Protein AF-E9HGL5-F1 (afdb_monomer_lite)

Sequence (132 aa):
MDGTGQDLLKHFILRNKPHVIAVSAESREAFMMVEDVRTITAQLAEDGKCPPINFKLVDNSVAKIIAKSTRVKTQFPENRLLREAISISRMLQHGLLEYAQLCNTDEEIVKEKLHPMQDHVPRKQLLKGVHL

Structure (mmCIF, N/CA/C/O backbone):
data_AF-E9HGL5-F1
#
_entry.id   AF-E9HGL5-F1
#
loop_
_atom_site.group_PDB
_atom_site.id
_atom_site.type_symbol
_atom_site.label_atom_id
_atom_site.label_alt_id
_atom_site.label_comp_id
_atom_site.label_asym_id
_atom_site.label_entity_id
_atom_site.label_seq_id
_atom_site.pdbx_PDB_ins_code
_atom_site.Cartn_x
_atom_site.Cartn_y
_atom_site.Cartn_z
_atom_site.occupancy
_atom_site.B_iso_or_equiv
_atom_site.auth_seq_id
_atom_site.auth_comp_id
_atom_site.auth_asym_id
_atom_site.auth_atom_id
_atom_site.pdbx_PDB_model_num
ATOM 1 N N . MET A 1 1 ? -3.377 18.870 21.000 1.00 46.75 1 MET A N 1
ATOM 2 C CA . MET A 1 1 ? -4.074 17.575 20.873 1.00 46.75 1 MET A CA 1
ATOM 3 C C . MET A 1 1 ? -3.068 16.506 21.264 1.00 46.75 1 MET A C 1
ATOM 5 O O . MET A 1 1 ? -2.344 16.043 20.398 1.00 46.75 1 MET A O 1
ATOM 9 N N . ASP A 1 2 ? -2.974 16.185 22.554 1.00 49.50 2 ASP A N 1
ATOM 10 C CA . ASP A 1 2 ? -2.102 15.117 23.078 1.00 49.50 2 ASP A CA 1
ATOM 11 C C . ASP A 1 2 ? -2.894 13.804 23.159 1.00 49.50 2 ASP A C 1
ATOM 13 O O . ASP A 1 2 ? -3.143 13.255 24.227 1.00 49.50 2 ASP A O 1
ATOM 17 N N . GLY A 1 3 ? -3.391 13.346 22.008 1.00 56.97 3 GLY A N 1
ATOM 18 C CA . GLY A 1 3 ? -4.021 12.031 21.897 1.00 56.97 3 GLY A CA 1
ATOM 19 C C . GLY A 1 3 ? -2.958 10.969 21.651 1.00 56.97 3 GLY A C 1
ATOM 20 O O . GLY A 1 3 ? -2.015 11.203 20.890 1.00 56.97 3 GLY A O 1
ATOM 21 N N . THR A 1 4 ? -3.113 9.791 22.254 1.00 84.38 4 THR A N 1
ATOM 22 C CA . THR A 1 4 ? -2.266 8.643 21.908 1.00 84.38 4 THR A CA 1
ATOM 23 C C . THR A 1 4 ? -2.444 8.286 20.424 1.00 84.38 4 THR A C 1
ATOM 25 O O . THR A 1 4 ? -3.443 8.648 19.796 1.00 84.38 4 THR A O 1
ATOM 28 N N . GLY A 1 5 ? -1.501 7.541 19.833 1.00 84.19 5 GLY A N 1
ATOM 29 C CA . GLY A 1 5 ? -1.618 7.103 18.432 1.00 84.19 5 GLY A CA 1
ATOM 30 C C . GLY A 1 5 ? -2.927 6.353 18.130 1.00 84.19 5 GLY A C 1
ATOM 31 O O . GLY A 1 5 ? -3.464 6.460 17.028 1.00 84.19 5 GLY A O 1
ATOM 32 N N . GLN A 1 6 ? -3.491 5.665 19.129 1.00 87.69 6 GLN A N 1
ATOM 33 C CA . GLN A 1 6 ? -4.786 4.993 19.018 1.00 87.69 6 GLN A CA 1
ATOM 34 C C . GLN A 1 6 ? -5.961 5.975 18.928 1.00 87.69 6 GLN A C 1
ATOM 36 O O . GLN A 1 6 ? -6.877 5.750 18.137 1.00 87.69 6 GLN A O 1
ATOM 41 N N . ASP A 1 7 ? -5.943 7.074 19.685 1.00 91.88 7 ASP A N 1
ATOM 42 C CA . ASP A 1 7 ? -7.022 8.071 19.663 1.00 91.88 7 ASP A CA 1
ATOM 43 C C . ASP A 1 7 ? -7.073 8.794 18.317 1.00 91.88 7 ASP A C 1
ATOM 45 O O . ASP A 1 7 ? -8.147 8.972 17.735 1.00 91.88 7 ASP A O 1
ATOM 49 N N . LEU A 1 8 ? -5.901 9.135 17.771 1.00 94.44 8 LEU A N 1
ATOM 50 C CA . LEU A 1 8 ? -5.787 9.716 16.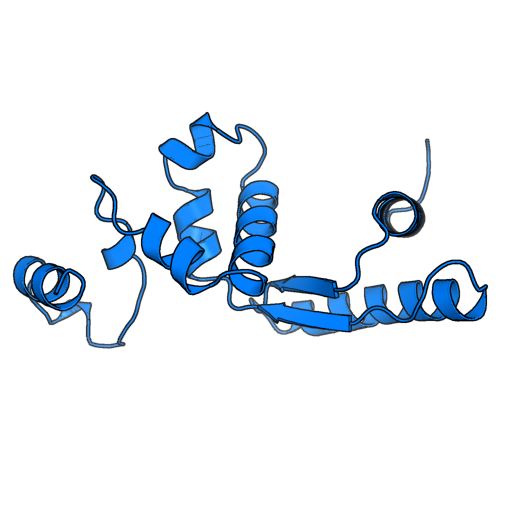432 1.00 94.44 8 LEU A CA 1
ATOM 51 C C . LEU 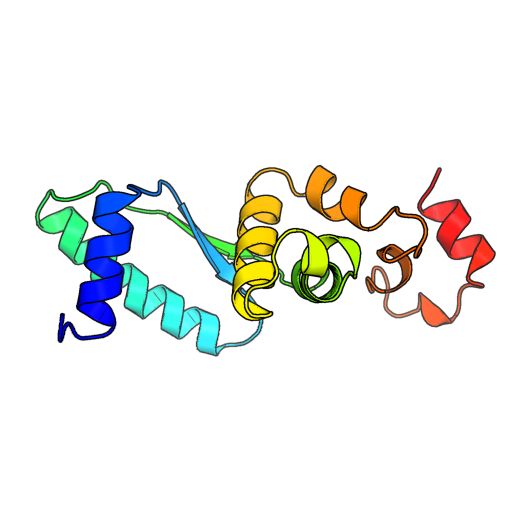A 1 8 ? -6.364 8.779 15.365 1.00 94.44 8 LEU A C 1
ATOM 53 O O . LEU A 1 8 ? -7.106 9.228 14.488 1.00 94.44 8 LEU A O 1
ATOM 57 N N . LEU A 1 9 ? -6.086 7.477 15.466 1.00 93.19 9 LEU A N 1
ATOM 58 C CA . LEU A 1 9 ? -6.629 6.480 14.549 1.00 93.19 9 LEU A CA 1
ATOM 59 C C . LEU A 1 9 ? -8.153 6.341 14.679 1.00 93.19 9 LEU A C 1
ATOM 61 O O . LEU A 1 9 ? -8.851 6.348 13.664 1.00 93.19 9 LEU A O 1
ATOM 65 N N . LYS A 1 10 ? -8.690 6.278 15.905 1.00 94.50 10 LYS A N 1
ATOM 66 C CA . LYS A 1 10 ? -10.144 6.242 16.149 1.00 94.50 10 LYS A CA 1
ATOM 67 C C . LYS A 1 10 ? -10.831 7.459 15.531 1.00 94.50 10 LYS A C 1
ATOM 69 O O . LYS A 1 10 ? -11.796 7.308 14.783 1.00 94.50 10 LYS A O 1
ATOM 74 N N . HIS A 1 11 ? -10.303 8.660 15.771 1.00 95.56 11 HIS A N 1
ATOM 75 C CA . HIS A 1 11 ? -10.826 9.884 15.164 1.00 95.56 11 HIS A CA 1
ATOM 76 C C . HIS A 1 11 ? -10.759 9.853 13.635 1.00 95.56 11 HIS A C 1
ATOM 78 O O . HIS A 1 11 ? -11.717 10.255 12.971 1.00 95.56 11 HIS A O 1
ATOM 84 N N . PHE A 1 12 ? -9.665 9.345 13.065 1.00 95.50 12 PHE A N 1
ATOM 85 C CA . PHE A 1 12 ? -9.512 9.218 11.619 1.00 95.50 12 PHE A CA 1
ATOM 86 C C . PHE A 1 12 ? -10.546 8.262 11.004 1.00 95.50 12 PHE A C 1
ATOM 88 O O . PHE A 1 12 ? -11.146 8.592 9.977 1.00 95.50 12 PHE A O 1
ATOM 95 N N . ILE A 1 13 ? -10.810 7.123 11.650 1.00 95.69 13 ILE A N 1
ATOM 96 C CA . ILE A 1 13 ? -11.813 6.141 11.214 1.00 95.69 13 ILE A CA 1
ATOM 97 C C . ILE A 1 13 ? -13.221 6.738 11.286 1.00 95.69 13 ILE A C 1
ATOM 99 O O . ILE A 1 13 ? -13.953 6.683 10.302 1.00 95.69 13 ILE A O 1
ATOM 103 N N . LEU A 1 14 ? -13.591 7.367 12.405 1.00 96.00 14 LEU A N 1
ATOM 104 C CA . LEU A 1 14 ? -14.933 7.939 12.584 1.00 96.00 14 LEU A CA 1
ATOM 105 C C . LEU A 1 14 ? -15.210 9.111 11.638 1.00 96.00 14 LEU A C 1
ATOM 107 O O . LEU A 1 14 ? -16.341 9.292 11.184 1.00 96.00 14 LEU A O 1
ATOM 111 N N . ARG A 1 15 ? -14.174 9.890 11.311 1.00 97.38 15 ARG A N 1
ATOM 112 C CA . ARG A 1 15 ? -14.269 10.987 10.346 1.00 97.38 15 ARG A CA 1
ATOM 113 C C . ARG A 1 15 ? -14.487 10.482 8.920 1.00 97.38 15 ARG A C 1
ATOM 115 O O . ARG A 1 15 ? -15.324 11.038 8.217 1.00 97.38 15 ARG A O 1
ATOM 122 N N . ASN A 1 16 ? -13.725 9.476 8.487 1.00 96.38 16 ASN A N 1
ATOM 123 C CA . ASN A 1 16 ? -13.728 9.023 7.090 1.00 96.38 16 ASN A CA 1
ATOM 124 C C . ASN A 1 16 ? -14.713 7.883 6.806 1.00 96.38 16 ASN A C 1
ATOM 126 O O . ASN A 1 16 ? -15.038 7.655 5.646 1.00 96.38 16 ASN A O 1
ATOM 130 N N . LYS A 1 17 ? -15.181 7.176 7.841 1.00 95.44 17 LYS A N 1
ATOM 131 C CA . LYS A 1 17 ? -16.141 6.063 7.759 1.00 95.44 17 LYS A CA 1
ATOM 132 C C . LYS A 1 17 ? -15.773 5.039 6.667 1.00 95.44 17 LYS A C 1
ATOM 134 O O . LYS A 1 17 ? -16.566 4.806 5.754 1.00 95.44 17 LYS A O 1
ATOM 139 N N . PRO A 1 18 ? -14.559 4.456 6.708 1.00 95.56 18 PRO A N 1
ATOM 140 C CA . PRO A 1 18 ? -14.120 3.534 5.670 1.00 95.56 18 PRO A CA 1
ATOM 141 C C . PRO A 1 18 ? -14.929 2.231 5.705 1.00 95.56 18 PRO A C 1
ATOM 143 O O . PRO A 1 18 ? -15.202 1.688 6.771 1.00 95.56 18 PRO A O 1
ATOM 146 N N . HIS A 1 19 ? -15.246 1.691 4.528 1.00 93.38 19 HIS A N 1
ATOM 147 C CA . HIS A 1 19 ? -15.839 0.351 4.390 1.00 93.38 19 HIS A CA 1
ATOM 148 C C . HIS A 1 19 ? -14.780 -0.761 4.466 1.00 93.38 19 HIS A C 1
ATOM 150 O O . HIS A 1 19 ? -15.070 -1.902 4.827 1.00 93.38 19 HIS A O 1
ATOM 156 N N . VAL A 1 20 ? -13.542 -0.427 4.098 1.00 95.75 20 VAL A N 1
ATOM 157 C CA . VAL A 1 20 ? -12.401 -1.337 4.078 1.00 95.75 20 VAL A CA 1
ATOM 158 C C . VAL A 1 20 ? -11.130 -0.581 4.451 1.00 95.75 20 VAL A C 1
ATOM 160 O O . VAL A 1 20 ? -10.956 0.576 4.063 1.00 95.75 20 VAL A O 1
ATOM 163 N N . ILE A 1 21 ? -10.241 -1.240 5.189 1.00 96.25 21 ILE A N 1
ATOM 164 C CA . ILE A 1 21 ? -8.893 -0.757 5.492 1.00 96.25 21 ILE A CA 1
ATOM 165 C C . ILE A 1 21 ? -7.890 -1.671 4.786 1.00 96.25 21 ILE A C 1
ATOM 167 O O . ILE A 1 21 ? -7.863 -2.886 5.000 1.00 96.25 21 ILE A O 1
ATOM 171 N N . ALA A 1 22 ? -7.071 -1.076 3.922 1.00 96.06 22 ALA A N 1
ATOM 172 C CA . ALA A 1 22 ? -5.992 -1.763 3.229 1.00 96.06 22 ALA A CA 1
ATOM 173 C C . ALA A 1 22 ? -4.686 -1.621 4.020 1.00 96.06 22 ALA A C 1
ATOM 175 O O . ALA A 1 22 ? -4.340 -0.523 4.456 1.00 96.06 22 ALA A O 1
ATOM 176 N N . VAL A 1 23 ? -3.953 -2.721 4.180 1.00 95.38 23 VAL A N 1
ATOM 177 C CA . VAL A 1 23 ? -2.652 -2.753 4.857 1.00 95.38 23 VAL A CA 1
ATOM 178 C C . VAL A 1 23 ? -1.629 -3.404 3.930 1.00 95.38 23 VAL A C 1
ATOM 180 O O . VAL A 1 23 ? -1.915 -4.411 3.284 1.00 95.38 23 VAL A O 1
ATOM 183 N N . SER A 1 24 ? -0.439 -2.810 3.856 1.00 95.69 24 SER A N 1
ATOM 184 C CA . SER A 1 24 ? 0.687 -3.344 3.086 1.00 95.69 24 SER A CA 1
ATOM 185 C C . SER A 1 24 ? 1.077 -4.740 3.575 1.00 95.69 24 SER A C 1
ATOM 187 O O . SER A 1 24 ? 1.373 -4.914 4.756 1.00 95.69 24 SER A O 1
ATOM 189 N N . ALA A 1 25 ? 1.138 -5.719 2.675 1.00 93.94 25 ALA A N 1
ATOM 190 C CA . ALA A 1 25 ? 1.538 -7.095 2.966 1.00 93.94 25 ALA A CA 1
ATOM 191 C C . ALA A 1 25 ? 3.064 -7.296 2.873 1.00 93.94 25 ALA A C 1
ATOM 193 O O . ALA A 1 25 ? 3.540 -8.218 2.218 1.00 93.94 25 ALA A O 1
ATOM 194 N N . GLU A 1 26 ? 3.846 -6.408 3.486 1.00 91.56 26 GLU A N 1
ATOM 195 C CA . GLU A 1 26 ? 5.307 -6.406 3.321 1.00 91.56 26 GLU A CA 1
ATOM 196 C C . GLU A 1 26 ? 6.031 -7.422 4.206 1.00 91.56 26 GLU A C 1
ATOM 198 O O . GLU A 1 26 ? 7.053 -7.983 3.811 1.00 91.56 26 GLU A O 1
ATOM 203 N N . SER A 1 27 ? 5.528 -7.641 5.416 1.00 92.94 27 SER A N 1
ATOM 204 C CA . SER A 1 27 ? 6.195 -8.467 6.414 1.00 92.94 27 SER A CA 1
ATOM 205 C C . SER A 1 27 ? 5.195 -9.072 7.396 1.00 92.94 27 SER A C 1
ATOM 207 O O . SER A 1 27 ? 3.999 -8.771 7.367 1.00 92.94 27 SER A O 1
ATOM 209 N N . ARG A 1 28 ? 5.673 -9.945 8.290 1.00 91.75 28 ARG A N 1
ATOM 210 C CA . ARG A 1 28 ? 4.820 -10.598 9.293 1.00 91.75 28 ARG A CA 1
ATOM 211 C C . ARG A 1 28 ? 4.207 -9.590 10.269 1.00 91.75 28 ARG A C 1
ATOM 213 O O . ARG A 1 28 ? 3.086 -9.789 10.728 1.00 91.75 28 ARG A O 1
ATOM 220 N N . GLU A 1 29 ? 4.907 -8.495 10.537 1.00 92.44 29 GLU A N 1
ATOM 221 C CA . GLU A 1 29 ? 4.454 -7.395 11.388 1.00 92.44 29 GLU A CA 1
ATOM 222 C C . GLU A 1 29 ? 3.164 -6.749 10.855 1.00 92.44 29 GLU A C 1
ATOM 224 O O . GLU A 1 29 ? 2.362 -6.250 11.642 1.00 92.44 29 GLU A O 1
ATOM 229 N N . ALA A 1 30 ? 2.892 -6.838 9.546 1.00 91.94 30 ALA A N 1
ATOM 230 C CA . ALA A 1 30 ? 1.634 -6.366 8.969 1.00 91.94 30 ALA A CA 1
ATOM 231 C C . ALA A 1 30 ? 0.410 -7.084 9.563 1.00 91.94 30 ALA A C 1
ATOM 233 O O . ALA A 1 30 ? -0.628 -6.457 9.762 1.00 91.94 30 ALA A O 1
ATOM 234 N N . PHE A 1 31 ? 0.529 -8.374 9.899 1.00 92.19 31 PHE A N 1
ATOM 235 C CA . PHE A 1 31 ? -0.550 -9.112 10.560 1.00 92.19 31 PHE A CA 1
ATOM 236 C C . PHE A 1 31 ? -0.806 -8.588 11.971 1.00 92.19 31 PHE A C 1
ATOM 238 O O . PHE A 1 31 ? -1.960 -8.423 12.347 1.00 92.19 31 PHE A O 1
ATOM 245 N N . MET A 1 32 ? 0.252 -8.277 12.727 1.00 92.12 32 MET A N 1
ATOM 246 C CA . MET A 1 32 ? 0.113 -7.700 14.069 1.00 92.12 32 MET A CA 1
ATOM 247 C C . MET A 1 32 ? -0.618 -6.357 14.002 1.00 92.12 32 MET A C 1
ATOM 249 O O . MET A 1 32 ? -1.576 -6.134 14.733 1.00 92.12 32 MET A O 1
ATOM 253 N N . MET A 1 33 ? -0.243 -5.512 13.040 1.00 90.44 33 MET A N 1
ATOM 254 C CA . MET A 1 33 ? -0.893 -4.223 12.825 1.00 90.44 33 MET A CA 1
ATOM 255 C C . MET A 1 33 ? -2.363 -4.370 12.401 1.00 90.44 33 MET A C 1
ATOM 257 O O . MET A 1 33 ? -3.206 -3.597 12.848 1.00 90.44 33 MET A O 1
ATOM 261 N N . VAL A 1 34 ? -2.703 -5.371 11.581 1.00 93.50 34 VAL A N 1
ATOM 262 C CA . VAL A 1 34 ? -4.107 -5.682 11.259 1.00 93.50 34 VAL A CA 1
ATOM 263 C C . VAL A 1 34 ? -4.881 -6.075 12.513 1.00 93.50 34 VAL A C 1
ATOM 265 O O . VAL A 1 34 ? -5.986 -5.576 12.693 1.00 93.50 34 VAL A O 1
ATOM 268 N N . GLU A 1 35 ? -4.327 -6.918 13.383 1.00 93.25 35 GLU A N 1
ATOM 269 C CA . GLU A 1 35 ? -5.015 -7.355 14.604 1.00 93.25 35 GLU A CA 1
ATOM 270 C C . GLU A 1 35 ? -5.205 -6.216 15.618 1.00 93.25 35 GLU A C 1
ATOM 272 O O . GLU A 1 35 ? -6.289 -6.081 16.196 1.00 93.25 35 GLU A O 1
ATOM 277 N N . ASP A 1 36 ? -4.220 -5.327 15.758 1.00 91.56 36 ASP A N 1
ATOM 278 C CA . ASP A 1 36 ? -4.335 -4.132 16.601 1.00 91.56 36 ASP A CA 1
ATOM 279 C C . ASP A 1 36 ? -5.459 -3.209 16.106 1.00 91.56 36 ASP A C 1
ATOM 281 O O . ASP A 1 36 ? -6.339 -2.796 16.870 1.00 91.56 36 ASP A O 1
ATOM 285 N N . VAL A 1 37 ? -5.482 -2.912 14.801 1.00 93.12 37 VAL A N 1
ATOM 286 C CA . VAL A 1 37 ? -6.521 -2.056 14.212 1.00 93.12 37 VAL A CA 1
ATOM 287 C C . VAL A 1 37 ? -7.881 -2.755 14.230 1.00 93.12 37 VAL A C 1
ATOM 289 O O . VAL A 1 37 ? -8.889 -2.105 14.513 1.00 93.12 37 VAL A O 1
ATOM 292 N N . ARG A 1 38 ? -7.928 -4.073 14.003 1.00 94.25 38 ARG A N 1
ATOM 293 C CA . ARG A 1 38 ? -9.149 -4.883 14.092 1.00 94.25 38 ARG A CA 1
ATOM 294 C C . ARG A 1 38 ? -9.756 -4.776 15.485 1.00 94.25 38 ARG A C 1
ATOM 296 O O . ARG A 1 38 ? -10.946 -4.487 15.585 1.00 94.25 38 ARG A O 1
ATOM 303 N N . THR A 1 39 ? -8.944 -4.906 16.532 1.00 94.31 39 THR A N 1
ATOM 304 C CA . THR A 1 39 ? -9.375 -4.749 17.930 1.00 94.31 39 THR A CA 1
ATOM 305 C C . THR A 1 39 ? -9.989 -3.369 18.175 1.00 94.31 39 THR A C 1
ATOM 307 O O . THR A 1 39 ? -11.082 -3.264 18.730 1.00 94.31 39 THR A O 1
ATOM 310 N N . ILE A 1 40 ? -9.345 -2.304 17.685 1.00 93.81 40 ILE A N 1
ATOM 311 C CA . ILE A 1 40 ? -9.863 -0.931 17.797 1.00 93.81 40 ILE A CA 1
ATOM 312 C C . ILE A 1 40 ? -11.202 -0.779 17.059 1.00 93.81 40 ILE A C 1
ATOM 314 O O . ILE A 1 40 ? -12.141 -0.194 17.598 1.00 93.81 40 ILE A O 1
ATOM 318 N N . THR A 1 41 ? -11.316 -1.299 15.834 1.00 95.00 41 THR A N 1
ATOM 319 C CA . THR A 1 41 ? -12.560 -1.204 15.052 1.00 95.00 41 THR A CA 1
ATOM 320 C C . THR A 1 41 ? -13.689 -2.066 15.606 1.00 95.00 41 THR A C 1
ATOM 322 O O . THR A 1 41 ? -14.842 -1.664 15.500 1.00 95.00 41 THR A O 1
ATOM 325 N N . ALA A 1 42 ? -13.376 -3.207 16.229 1.00 95.06 42 ALA A N 1
ATOM 326 C CA . ALA A 1 42 ? -14.359 -4.056 16.892 1.00 95.06 42 ALA A CA 1
ATOM 327 C C . ALA A 1 42 ? -14.986 -3.326 18.087 1.00 95.06 42 ALA A C 1
ATOM 329 O O .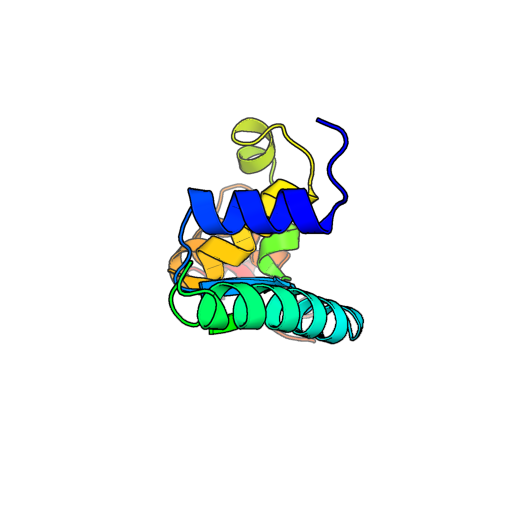 ALA A 1 42 ? -16.206 -3.246 18.166 1.00 95.06 42 ALA A O 1
ATOM 330 N N . GLN A 1 43 ? -14.168 -2.676 18.923 1.00 94.50 43 GLN A N 1
ATOM 331 C CA . GLN A 1 43 ? -14.660 -1.834 20.022 1.00 94.50 43 GLN A CA 1
ATOM 332 C C . GLN A 1 43 ? -15.538 -0.681 19.516 1.00 94.50 43 GLN A C 1
ATOM 334 O O . GLN A 1 43 ? -16.603 -0.415 20.063 1.00 94.50 43 GLN A O 1
ATOM 339 N N . LEU A 1 44 ? -15.124 0.001 18.440 1.00 95.06 44 LEU A N 1
ATOM 340 C CA . LEU A 1 44 ? -15.939 1.067 17.845 1.00 95.06 44 LEU A CA 1
ATOM 341 C C . LEU A 1 44 ? -17.274 0.546 17.289 1.00 95.06 44 LEU A C 1
ATOM 343 O O . LEU A 1 44 ? -18.262 1.282 17.310 1.00 95.06 44 LEU A O 1
ATOM 347 N N . ALA A 1 45 ? -17.307 -0.690 16.789 1.00 95.12 45 ALA A N 1
ATOM 348 C CA . ALA A 1 45 ? -18.524 -1.321 16.296 1.00 95.12 45 ALA A CA 1
ATOM 349 C C . ALA A 1 45 ? -19.456 -1.764 17.434 1.00 95.12 45 ALA A C 1
ATOM 351 O O . ALA A 1 45 ? -20.660 -1.529 17.346 1.00 95.12 45 ALA A O 1
ATOM 352 N N . GLU A 1 46 ? -18.912 -2.329 18.514 1.00 96.00 46 GLU A N 1
ATOM 353 C CA . GLU A 1 46 ? -19.656 -2.662 19.739 1.00 96.00 46 GLU A CA 1
ATOM 354 C C . GLU A 1 46 ? -20.274 -1.414 20.386 1.00 96.00 46 GLU A C 1
ATOM 356 O O . GLU A 1 46 ? -21.438 -1.435 20.779 1.00 96.00 46 GLU A O 1
ATOM 361 N N . ASP A 1 47 ? -19.544 -0.294 20.388 1.00 95.50 47 ASP A N 1
ATOM 362 C CA . ASP A 1 47 ? -20.037 1.021 20.821 1.00 95.50 47 ASP A CA 1
ATOM 363 C C . ASP A 1 47 ? -21.104 1.622 19.875 1.00 95.50 47 ASP A C 1
ATOM 365 O O . ASP A 1 47 ? -21.603 2.724 20.119 1.00 95.50 47 ASP A O 1
ATOM 369 N N . GLY A 1 48 ? -21.407 0.972 18.746 1.00 93.44 48 GLY A N 1
ATOM 370 C CA . GLY A 1 48 ? -22.335 1.473 17.729 1.00 93.44 48 GLY A CA 1
ATOM 371 C C . GLY A 1 48 ? -21.836 2.708 16.967 1.00 93.44 48 GLY A C 1
ATOM 372 O O . GLY A 1 48 ? -22.630 3.406 16.334 1.00 93.44 48 GLY A O 1
ATOM 373 N N . LYS A 1 49 ? -20.532 3.013 17.013 1.00 93.94 49 LYS A N 1
ATOM 374 C CA . LYS A 1 49 ? -19.941 4.208 16.379 1.00 93.94 49 LYS A CA 1
ATOM 375 C C . LYS A 1 49 ? -19.629 4.009 14.895 1.00 93.94 49 LYS A C 1
ATOM 377 O O . LYS A 1 49 ? -19.555 4.991 14.153 1.00 93.94 49 LYS A O 1
ATOM 382 N N . CYS A 1 50 ? -19.441 2.768 14.449 1.00 92.62 50 CYS A N 1
ATOM 383 C CA . CYS A 1 50 ? -19.265 2.416 13.040 1.00 92.62 50 CYS A CA 1
ATOM 384 C C . CYS A 1 50 ? -19.758 0.986 12.748 1.00 92.62 50 CYS A C 1
ATOM 386 O O . CYS A 1 50 ? -19.847 0.176 13.666 1.00 92.62 50 CYS A O 1
ATOM 388 N N . PRO A 1 51 ? -20.070 0.637 11.488 1.00 94.19 51 PRO A N 1
ATOM 389 C CA . PRO A 1 51 ? -20.280 -0.762 11.117 1.00 94.19 51 PRO A CA 1
ATOM 390 C C . PRO A 1 51 ? -18.970 -1.569 11.230 1.00 94.19 51 PRO A C 1
ATOM 392 O O . PRO A 1 51 ? -17.891 -0.970 11.273 1.00 94.19 51 PRO A O 1
ATOM 395 N N . PRO A 1 52 ? -19.027 -2.916 11.225 1.00 93.50 52 PRO A N 1
ATOM 396 C CA . PRO A 1 52 ? -17.838 -3.753 11.089 1.00 93.50 52 PRO A CA 1
ATOM 397 C C . PRO A 1 52 ? -17.049 -3.402 9.821 1.00 93.50 52 PRO A C 1
ATOM 399 O O . PRO A 1 52 ? -17.621 -3.282 8.737 1.00 93.50 52 PRO A O 1
ATOM 402 N N . ILE A 1 53 ? -15.731 -3.249 9.957 1.00 95.88 53 ILE A N 1
ATOM 403 C CA . ILE A 1 53 ? -14.838 -2.842 8.866 1.00 95.88 53 ILE A CA 1
ATOM 404 C C . ILE A 1 53 ? -14.035 -4.052 8.392 1.00 95.88 53 ILE A C 1
ATOM 406 O O . ILE A 1 53 ? -13.459 -4.788 9.193 1.00 95.88 53 ILE A O 1
ATOM 410 N N . ASN A 1 54 ? -13.976 -4.249 7.074 1.00 93.19 54 ASN A N 1
ATOM 411 C CA . ASN A 1 54 ? -13.161 -5.303 6.480 1.00 93.19 54 ASN A CA 1
ATOM 412 C C . ASN A 1 54 ? -11.699 -4.874 6.352 1.00 93.19 54 ASN A C 1
ATOM 414 O O . ASN A 1 54 ? -11.390 -3.708 6.110 1.00 93.19 54 ASN A O 1
ATOM 418 N N . PHE A 1 55 ? -10.798 -5.848 6.433 1.00 94.56 55 PHE A N 1
ATOM 419 C CA . PHE A 1 55 ? -9.364 -5.632 6.284 1.00 94.56 55 PHE A CA 1
ATOM 420 C C . PHE A 1 55 ? -8.838 -6.412 5.092 1.00 94.56 55 PHE A C 1
ATOM 422 O O . PHE A 1 55 ? -9.217 -7.567 4.878 1.00 94.56 55 PHE A O 1
ATOM 429 N N . LYS A 1 56 ? -7.941 -5.794 4.324 1.00 94.06 56 LYS A N 1
ATOM 430 C CA . LYS A 1 56 ? -7.273 -6.458 3.208 1.00 94.06 56 LYS A CA 1
ATOM 431 C C . LYS A 1 56 ? -5.773 -6.230 3.276 1.00 94.06 56 LYS A C 1
ATOM 433 O O . LYS A 1 56 ? -5.314 -5.092 3.277 1.00 94.06 56 LYS A O 1
ATOM 438 N N . LEU A 1 57 ? -5.028 -7.330 3.287 1.00 94.69 57 LEU A N 1
ATOM 439 C CA . LEU A 1 57 ? -3.604 -7.318 2.989 1.00 94.69 57 LEU A CA 1
ATOM 440 C C . LEU A 1 57 ? -3.430 -7.168 1.479 1.00 94.69 57 LEU A C 1
ATOM 442 O O . LEU A 1 57 ? -4.029 -7.922 0.706 1.00 94.69 57 LEU A O 1
ATOM 446 N N . VAL A 1 58 ? -2.658 -6.168 1.075 1.00 96.06 58 VAL A N 1
ATOM 447 C CA . VAL A 1 58 ? -2.449 -5.805 -0.327 1.00 96.06 58 VAL A CA 1
ATOM 448 C C . VAL A 1 58 ? -0.955 -5.834 -0.615 1.00 96.06 58 VAL A C 1
ATOM 450 O O . VAL A 1 58 ? -0.161 -5.286 0.153 1.00 96.06 58 VAL A O 1
ATOM 453 N N . ASP A 1 59 ? -0.585 -6.486 -1.713 1.00 93.81 59 ASP A N 1
ATOM 454 C CA . ASP A 1 59 ? 0.787 -6.481 -2.209 1.00 93.81 59 ASP A CA 1
ATOM 455 C C . ASP A 1 59 ? 1.256 -5.042 -2.491 1.00 93.81 59 ASP A C 1
ATOM 457 O O . ASP A 1 59 ? 0.498 -4.216 -3.010 1.00 93.81 59 ASP A O 1
ATOM 461 N N . ASN A 1 60 ? 2.493 -4.725 -2.099 1.00 95.69 60 ASN A N 1
ATOM 462 C CA . ASN A 1 60 ? 3.026 -3.368 -2.171 1.00 95.69 60 ASN A CA 1
ATOM 463 C C . ASN A 1 60 ? 4.139 -3.173 -3.210 1.00 95.69 60 ASN A C 1
ATOM 465 O O . ASN A 1 60 ? 4.787 -2.120 -3.186 1.00 95.69 60 ASN A O 1
ATOM 469 N N . SER A 1 61 ? 4.365 -4.127 -4.120 1.00 95.44 61 SER A N 1
ATOM 470 C CA . SER A 1 61 ? 5.427 -4.032 -5.132 1.00 95.44 61 SER A CA 1
ATOM 471 C C . SER A 1 61 ? 5.234 -2.804 -6.031 1.00 95.44 61 SER A C 1
ATOM 473 O O . SER A 1 61 ? 6.088 -1.911 -6.068 1.00 95.44 61 SER A O 1
ATOM 475 N N . VAL A 1 62 ? 4.042 -2.666 -6.614 1.00 96.75 62 VAL A N 1
ATOM 476 C CA . VAL A 1 62 ? 3.654 -1.526 -7.457 1.00 96.75 62 VAL A CA 1
ATOM 477 C C . VAL A 1 62 ? 3.675 -0.220 -6.669 1.00 96.75 62 VAL A C 1
ATOM 479 O O . VAL A 1 62 ? 4.210 0.785 -7.143 1.00 96.75 62 VAL A O 1
ATOM 482 N N . ALA A 1 63 ? 3.164 -0.229 -5.435 1.00 97.25 63 ALA A N 1
ATOM 483 C CA . ALA A 1 63 ? 3.119 0.959 -4.585 1.00 97.25 63 ALA A CA 1
ATOM 484 C C . ALA A 1 63 ? 4.519 1.527 -4.311 1.00 97.25 63 ALA A C 1
ATOM 486 O O . ALA A 1 63 ? 4.726 2.743 -4.375 1.00 97.25 63 ALA A O 1
ATOM 487 N N . LYS A 1 64 ? 5.510 0.655 -4.086 1.00 97.00 64 LYS A N 1
ATOM 488 C CA . LYS A 1 64 ? 6.917 1.037 -3.895 1.00 97.00 64 LYS A CA 1
ATOM 489 C C . LYS A 1 64 ? 7.539 1.671 -5.139 1.00 97.00 64 LYS A C 1
ATOM 491 O O . LYS A 1 64 ? 8.427 2.520 -4.998 1.00 97.00 64 LYS A O 1
ATOM 496 N N . ILE A 1 65 ? 7.110 1.269 -6.336 1.00 97.62 65 ILE A N 1
ATOM 497 C CA . ILE A 1 65 ? 7.563 1.858 -7.602 1.00 97.62 65 ILE A CA 1
ATOM 498 C C . ILE A 1 65 ? 6.902 3.224 -7.796 1.00 97.62 65 ILE A C 1
ATOM 500 O O . ILE A 1 65 ? 7.602 4.233 -7.912 1.00 97.62 65 ILE A O 1
ATOM 504 N N . ILE A 1 66 ? 5.569 3.279 -7.722 1.00 96.56 66 ILE A N 1
ATOM 505 C CA . ILE A 1 66 ? 4.768 4.501 -7.894 1.00 96.56 66 ILE A CA 1
ATOM 506 C C . ILE A 1 66 ? 5.203 5.588 -6.907 1.00 96.56 66 ILE A C 1
ATOM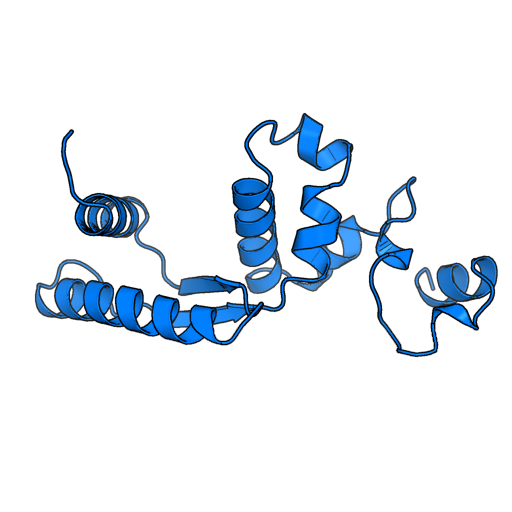 508 O O . ILE A 1 66 ? 5.420 6.732 -7.300 1.00 96.56 66 ILE A O 1
ATOM 512 N N . ALA A 1 67 ? 5.445 5.247 -5.639 1.00 96.88 67 ALA A N 1
ATOM 513 C CA . ALA A 1 67 ? 5.871 6.214 -4.627 1.00 96.88 67 ALA A CA 1
ATOM 514 C C . ALA A 1 67 ? 7.244 6.861 -4.897 1.00 96.88 67 ALA A C 1
ATOM 516 O O . ALA A 1 67 ? 7.584 7.876 -4.270 1.00 96.88 67 ALA A O 1
ATOM 517 N N . LYS A 1 68 ? 8.050 6.291 -5.803 1.00 96.44 68 LYS A N 1
ATOM 518 C CA . LYS A 1 68 ? 9.353 6.827 -6.226 1.00 96.44 68 LYS A CA 1
ATOM 519 C C . LYS A 1 68 ? 9.291 7.583 -7.556 1.00 96.44 68 LYS A C 1
ATOM 521 O O . LYS A 1 68 ? 10.232 8.339 -7.815 1.00 96.44 68 LYS A O 1
ATOM 526 N N . SER A 1 69 ? 8.215 7.414 -8.325 1.00 95.75 69 SER A N 1
ATOM 527 C CA . SER A 1 69 ? 7.976 8.073 -9.611 1.00 95.75 69 SER A CA 1
ATOM 528 C C . SER A 1 69 ? 8.039 9.595 -9.483 1.00 95.75 69 SER A C 1
ATOM 530 O O . SER A 1 69 ? 7.479 10.179 -8.547 1.00 95.75 69 SER A O 1
ATOM 532 N N . THR A 1 70 ? 8.717 10.256 -10.423 1.00 94.94 70 THR A N 1
ATOM 533 C CA . THR A 1 70 ? 8.873 11.720 -10.430 1.00 94.94 70 THR A CA 1
ATOM 534 C C . THR A 1 70 ? 7.516 12.410 -10.515 1.00 94.94 70 THR A C 1
ATOM 536 O O . THR A 1 70 ? 7.234 13.301 -9.718 1.00 94.94 70 THR A O 1
ATOM 539 N N . ARG A 1 71 ? 6.627 11.922 -11.393 1.00 94.56 71 ARG A N 1
ATOM 540 C CA . ARG A 1 71 ? 5.259 12.440 -11.554 1.00 94.56 71 ARG A CA 1
ATOM 541 C C . ARG A 1 71 ? 4.482 12.420 -10.238 1.00 94.56 71 ARG A C 1
ATOM 543 O O . ARG A 1 71 ? 3.828 13.397 -9.883 1.00 94.56 71 ARG A O 1
ATOM 550 N N . VAL A 1 72 ? 4.577 11.316 -9.500 1.00 95.31 72 VAL A N 1
ATOM 551 C CA . VAL A 1 72 ? 3.846 11.130 -8.240 1.00 95.31 72 VAL A CA 1
ATOM 552 C C . VAL A 1 72 ? 4.448 11.993 -7.136 1.00 95.31 72 VAL A C 1
ATOM 554 O O . VAL A 1 72 ? 3.699 12.566 -6.355 1.00 95.31 72 VAL A O 1
ATOM 557 N N . LYS A 1 73 ? 5.777 12.153 -7.087 1.00 96.00 73 LYS A N 1
ATOM 558 C CA . LYS A 1 73 ? 6.432 13.088 -6.155 1.00 96.00 73 LYS A CA 1
ATOM 559 C C . LYS A 1 73 ? 6.025 14.539 -6.399 1.00 96.00 73 LYS A C 1
ATOM 561 O O . LYS A 1 73 ? 5.883 15.283 -5.439 1.00 96.00 73 LYS A O 1
ATOM 566 N N . THR A 1 74 ? 5.836 14.939 -7.655 1.00 95.19 74 THR A N 1
ATOM 567 C CA . THR A 1 74 ? 5.357 16.286 -7.990 1.00 95.19 74 THR A CA 1
ATOM 568 C C . THR A 1 74 ? 3.900 16.485 -7.576 1.00 95.19 74 THR A C 1
ATOM 570 O O . THR A 1 74 ? 3.559 17.543 -7.061 1.00 95.19 74 THR A O 1
ATOM 573 N N . GLN A 1 75 ? 3.043 15.478 -7.777 1.00 93.25 75 GLN A N 1
ATOM 574 C CA . GLN A 1 75 ? 1.625 15.552 -7.410 1.00 93.25 75 GLN A CA 1
ATOM 575 C C . GLN A 1 75 ? 1.393 15.466 -5.894 1.00 93.25 75 GLN A C 1
ATOM 577 O O . GLN A 1 75 ? 0.510 16.137 -5.367 1.00 93.25 75 GLN A O 1
ATOM 582 N N . PHE A 1 76 ? 2.174 14.629 -5.217 1.00 94.31 76 PHE A N 1
ATOM 583 C CA . PHE A 1 76 ? 2.083 14.325 -3.793 1.00 94.31 76 PHE A CA 1
ATOM 584 C C . PHE A 1 76 ? 3.465 14.543 -3.162 1.00 94.31 76 PHE A C 1
ATOM 586 O O . PHE A 1 76 ? 4.245 13.585 -3.042 1.00 94.31 76 PHE A O 1
ATOM 593 N N . PRO A 1 77 ? 3.820 15.797 -2.817 1.00 91.62 77 PRO A N 1
ATOM 594 C CA . PRO A 1 77 ? 5.143 16.156 -2.306 1.00 91.62 77 PRO A CA 1
ATOM 595 C C . PRO A 1 77 ? 5.406 15.663 -0.875 1.00 91.62 77 PRO A C 1
ATOM 597 O O . PRO A 1 77 ? 6.496 15.879 -0.346 1.00 91.62 77 PRO A O 1
ATOM 600 N N . GLU A 1 78 ? 4.441 14.990 -0.240 1.00 88.94 78 GLU A N 1
ATOM 601 C CA . GLU A 1 78 ? 4.545 14.452 1.114 1.00 88.94 78 GLU A CA 1
ATOM 602 C C . GLU A 1 78 ? 5.596 13.324 1.229 1.00 88.94 78 GLU A C 1
ATOM 604 O O . GLU A 1 78 ? 6.412 13.072 0.339 1.00 88.94 78 GLU A O 1
ATOM 609 N N . ASN A 1 79 ? 5.636 12.610 2.356 1.00 93.06 79 ASN A N 1
ATOM 610 C CA . ASN A 1 79 ? 6.599 11.525 2.520 1.00 93.06 79 ASN A CA 1
ATOM 611 C C . ASN A 1 79 ? 6.272 10.307 1.622 1.00 93.06 79 ASN A C 1
ATOM 613 O O . ASN A 1 79 ? 5.173 10.143 1.090 1.00 93.06 79 ASN A O 1
ATOM 617 N N . ARG A 1 80 ? 7.256 9.414 1.465 1.00 95.81 80 ARG A N 1
ATOM 618 C CA . ARG A 1 80 ? 7.122 8.199 0.644 1.00 95.81 80 ARG A CA 1
ATOM 619 C C . ARG A 1 80 ? 5.996 7.278 1.126 1.00 95.81 80 ARG A C 1
ATOM 621 O O . ARG A 1 80 ? 5.272 6.748 0.294 1.00 95.81 80 ARG A O 1
ATOM 628 N N . LEU A 1 81 ? 5.837 7.121 2.441 1.00 95.25 81 LEU A N 1
ATOM 629 C CA . LEU A 1 81 ? 4.852 6.212 3.036 1.00 95.25 81 LEU A CA 1
ATOM 630 C C . LEU A 1 81 ? 3.410 6.627 2.721 1.00 95.25 81 LEU A C 1
ATOM 632 O O . LEU A 1 81 ? 2.573 5.768 2.468 1.00 95.25 81 LEU A O 1
ATOM 636 N N . LEU A 1 82 ? 3.121 7.929 2.671 1.00 96.25 82 LEU A N 1
ATOM 637 C CA . LEU A 1 82 ? 1.801 8.430 2.289 1.00 96.25 82 LEU A CA 1
ATOM 638 C C . LEU A 1 82 ? 1.499 8.146 0.815 1.00 96.25 82 LEU A C 1
ATOM 640 O O . LEU A 1 82 ? 0.397 7.704 0.493 1.00 96.25 82 LEU A O 1
ATOM 644 N N . ARG A 1 83 ? 2.487 8.303 -0.074 1.00 97.31 83 ARG A N 1
ATOM 645 C CA . ARG A 1 83 ? 2.341 7.899 -1.483 1.00 97.31 83 ARG A CA 1
ATOM 646 C C . ARG A 1 83 ? 2.111 6.395 -1.632 1.00 97.31 83 ARG A C 1
ATOM 648 O O . ARG A 1 83 ? 1.252 5.993 -2.414 1.00 97.31 83 ARG A O 1
ATOM 655 N N . GLU A 1 84 ? 2.837 5.575 -0.872 1.00 97.38 84 GLU A N 1
ATOM 656 C CA . GLU A 1 84 ? 2.622 4.123 -0.845 1.00 97.38 84 GLU A CA 1
ATOM 657 C C . GLU A 1 84 ? 1.202 3.790 -0.359 1.00 97.38 84 GLU A C 1
ATOM 659 O O . GLU A 1 84 ? 0.499 3.040 -1.027 1.00 97.38 84 GLU A O 1
ATOM 664 N N . ALA A 1 85 ? 0.726 4.407 0.728 1.00 96.50 85 ALA A N 1
ATOM 665 C CA . ALA A 1 85 ? -0.624 4.188 1.257 1.00 96.50 85 ALA A CA 1
ATOM 666 C C . ALA A 1 85 ? -1.734 4.567 0.258 1.00 96.50 85 ALA A C 1
ATOM 668 O O . ALA A 1 85 ? -2.733 3.849 0.129 1.00 96.50 85 ALA A O 1
ATOM 669 N N . ILE A 1 86 ? -1.550 5.662 -0.490 1.00 96.19 86 ILE A N 1
ATOM 670 C CA . ILE A 1 86 ? -2.454 6.054 -1.581 1.00 96.19 86 ILE A CA 1
ATOM 671 C C . ILE A 1 86 ? -2.480 4.967 -2.661 1.00 96.19 86 ILE A C 1
ATOM 673 O O . ILE A 1 86 ? -3.560 4.550 -3.081 1.00 96.19 86 ILE A O 1
ATOM 677 N N . SER A 1 87 ? -1.311 4.488 -3.089 1.00 97.38 87 SER A N 1
ATOM 678 C CA . SER A 1 87 ? -1.208 3.479 -4.147 1.00 97.38 87 SER A CA 1
ATOM 679 C C . SER A 1 87 ? -1.781 2.122 -3.722 1.00 97.38 87 SER A C 1
ATOM 681 O O . SER A 1 87 ? -2.564 1.533 -4.459 1.00 97.38 87 SER A O 1
ATOM 683 N N . ILE A 1 88 ? -1.519 1.680 -2.488 1.00 97.62 88 ILE A N 1
ATOM 684 C CA . ILE A 1 88 ? -2.130 0.484 -1.877 1.00 97.62 88 ILE A CA 1
ATOM 685 C C . ILE A 1 88 ? -3.662 0.581 -1.908 1.00 97.62 88 ILE A C 1
ATOM 687 O O . ILE A 1 88 ? -4.350 -0.368 -2.286 1.00 97.62 88 ILE A O 1
ATOM 691 N N . SER A 1 89 ? -4.208 1.744 -1.545 1.00 96.50 89 SER A N 1
ATOM 692 C CA . SER A 1 89 ? -5.657 1.968 -1.551 1.00 96.50 89 SER A CA 1
ATOM 693 C C . SER A 1 89 ? -6.239 1.917 -2.968 1.00 96.50 89 SER A C 1
ATOM 695 O O . SER A 1 89 ? -7.298 1.326 -3.178 1.00 96.50 89 SER A O 1
ATOM 697 N N . ARG A 1 90 ? -5.543 2.489 -3.959 1.00 96.94 90 ARG A N 1
ATOM 698 C CA . ARG A 1 90 ? -5.948 2.437 -5.375 1.00 96.94 90 ARG A CA 1
ATOM 699 C C . ARG A 1 90 ? -5.833 1.038 -5.966 1.00 96.94 90 ARG A C 1
ATOM 701 O O . ARG A 1 90 ? -6.716 0.644 -6.721 1.00 96.94 90 ARG A O 1
ATOM 708 N N . MET A 1 91 ? -4.813 0.275 -5.577 1.00 97.12 91 MET A N 1
ATOM 709 C CA . MET A 1 91 ? -4.634 -1.119 -5.982 1.00 97.12 91 MET A CA 1
ATOM 710 C C . MET A 1 91 ? -5.831 -1.979 -5.561 1.00 97.12 91 MET A C 1
ATOM 712 O O . MET A 1 91 ? -6.324 -2.787 -6.345 1.00 97.12 91 MET A O 1
ATOM 716 N N . LEU A 1 92 ? -6.346 -1.757 -4.347 1.00 96.19 92 LEU A N 1
ATOM 717 C CA . LEU A 1 92 ? -7.544 -2.437 -3.858 1.00 96.19 92 LEU A CA 1
ATOM 718 C C . LEU A 1 92 ? -8.809 -2.065 -4.652 1.00 96.19 92 LEU A C 1
ATOM 720 O O . LEU A 1 92 ? -9.670 -2.917 -4.850 1.00 96.19 92 LEU A O 1
ATOM 724 N N . GLN A 1 93 ? -8.936 -0.809 -5.086 1.00 95.12 93 GLN A N 1
ATOM 725 C CA . GLN A 1 93 ? -10.120 -0.316 -5.803 1.00 95.12 93 GLN A CA 1
ATOM 726 C C . GLN A 1 93 ? -10.110 -0.701 -7.289 1.00 95.12 93 GLN A C 1
ATOM 728 O O . GLN A 1 93 ? -11.093 -1.226 -7.804 1.00 95.12 93 GLN A O 1
ATOM 733 N N . HIS A 1 94 ? -8.998 -0.439 -7.978 1.00 95.75 94 HIS A N 1
ATOM 734 C CA . HIS A 1 94 ? -8.842 -0.607 -9.421 1.00 95.75 94 HIS A CA 1
ATOM 735 C C . HIS A 1 94 ? -7.409 -1.033 -9.763 1.00 95.75 94 HIS A C 1
ATOM 737 O O . HIS A 1 94 ? -6.651 -0.275 -10.370 1.00 95.75 94 HIS A O 1
ATOM 743 N N . GLY A 1 95 ? -7.046 -2.267 -9.401 1.00 95.19 95 GLY A N 1
ATOM 744 C CA . GLY A 1 95 ? -5.685 -2.781 -9.578 1.00 95.19 95 GLY A CA 1
ATOM 745 C C . GLY A 1 95 ? -5.132 -2.611 -10.994 1.00 95.19 95 GLY A C 1
ATOM 746 O O . GLY A 1 95 ? -4.025 -2.111 -11.156 1.00 95.19 95 GLY A O 1
ATOM 747 N N . LEU A 1 96 ? -5.929 -2.906 -12.029 1.00 94.75 96 LEU A N 1
ATOM 748 C CA . LEU A 1 96 ? -5.509 -2.720 -13.424 1.00 94.75 96 LEU A CA 1
ATOM 749 C C . LEU A 1 96 ? -5.100 -1.271 -13.729 1.00 94.75 96 LEU A C 1
ATOM 751 O O . LEU A 1 96 ? -4.089 -1.049 -14.389 1.00 94.75 96 LEU A O 1
ATOM 755 N N . LEU A 1 97 ? -5.865 -0.290 -13.243 1.00 95.94 97 LEU A N 1
ATOM 756 C CA . LEU A 1 97 ? -5.566 1.121 -13.481 1.00 95.94 97 LEU A CA 1
ATOM 757 C C . LEU A 1 97 ? -4.287 1.539 -12.756 1.00 95.94 97 LEU A C 1
ATOM 759 O O . LEU A 1 97 ? -3.482 2.273 -13.322 1.00 95.94 97 LEU A O 1
ATOM 763 N N . GLU A 1 98 ? -4.084 1.055 -11.529 1.00 96.25 98 GLU A N 1
ATOM 764 C CA . GLU A 1 98 ? -2.870 1.344 -10.765 1.00 96.25 98 GLU A CA 1
ATOM 765 C C . GLU A 1 98 ? -1.629 0.731 -11.432 1.00 96.25 98 GLU A C 1
ATOM 767 O O . GLU A 1 98 ? -0.620 1.416 -11.580 1.00 96.25 98 GLU A O 1
ATOM 772 N N . TYR A 1 99 ? -1.729 -0.500 -11.946 1.00 95.50 99 TYR A N 1
ATOM 773 C CA . TYR A 1 99 ? -0.684 -1.121 -12.769 1.00 95.50 99 TYR A CA 1
ATOM 774 C C . TYR A 1 99 ? -0.420 -0.343 -14.063 1.00 95.50 99 TYR A C 1
ATOM 776 O O . TYR A 1 99 ? 0.735 -0.096 -14.409 1.00 95.50 99 TYR A O 1
ATOM 784 N N . ALA A 1 100 ? -1.471 0.097 -14.760 1.00 94.81 100 ALA A N 1
ATOM 785 C CA . ALA A 1 100 ? -1.340 0.853 -16.004 1.00 94.81 100 ALA A CA 1
ATOM 786 C C . ALA A 1 100 ? -0.590 2.184 -15.815 1.00 94.81 100 ALA A C 1
ATOM 788 O O . ALA A 1 100 ? 0.030 2.672 -16.756 1.00 94.81 100 ALA A O 1
ATOM 789 N N . GLN A 1 101 ? -0.566 2.752 -14.601 1.00 94.31 101 GLN A N 1
ATOM 790 C CA . GLN A 1 101 ? 0.226 3.955 -14.315 1.00 94.31 101 GLN A CA 1
ATOM 791 C C . GLN A 1 101 ? 1.738 3.755 -14.490 1.00 94.31 101 GLN A C 1
ATOM 793 O O . GLN A 1 101 ? 2.467 4.738 -14.664 1.00 94.31 101 GLN A O 1
ATOM 798 N N . LEU A 1 102 ? 2.212 2.507 -14.430 1.00 95.75 102 LEU A N 1
ATOM 799 C CA . LEU A 1 102 ? 3.609 2.154 -14.658 1.00 95.75 102 LEU A CA 1
ATOM 800 C C . LEU A 1 102 ? 3.984 2.174 -16.151 1.00 95.75 102 LEU A C 1
ATOM 802 O O . LEU A 1 102 ? 5.165 2.290 -16.486 1.00 95.75 102 LEU A O 1
ATOM 806 N N . CYS A 1 103 ? 2.998 2.094 -17.050 1.00 93.88 103 CYS A N 1
ATOM 807 C CA . CYS A 1 103 ? 3.174 2.218 -18.497 1.00 93.88 103 CYS A CA 1
ATOM 808 C C . CYS A 1 103 ? 3.266 3.700 -18.884 1.00 93.88 103 CYS A C 1
ATOM 810 O O . CYS A 1 103 ? 2.338 4.290 -19.435 1.00 93.88 103 CYS A O 1
ATOM 812 N N . ASN A 1 104 ? 4.385 4.324 -18.532 1.00 92.44 104 ASN A N 1
ATOM 813 C CA . ASN A 1 104 ? 4.656 5.736 -18.783 1.00 92.44 104 ASN A CA 1
ATOM 814 C C . ASN A 1 104 ? 5.986 5.923 -19.532 1.00 92.44 104 ASN A C 1
ATOM 816 O O . ASN A 1 104 ? 6.656 4.952 -19.877 1.00 92.44 104 ASN A O 1
ATOM 820 N N . THR A 1 105 ? 6.370 7.173 -19.799 1.00 92.31 105 THR A N 1
ATOM 821 C CA . THR A 1 105 ? 7.593 7.506 -20.552 1.00 92.31 105 THR A CA 1
ATOM 822 C C . THR A 1 105 ? 8.879 7.030 -19.882 1.00 92.31 105 THR A C 1
ATOM 824 O O . THR A 1 105 ? 9.863 6.790 -20.573 1.00 92.31 105 THR A O 1
ATOM 827 N N . ASP A 1 106 ? 8.868 6.860 -18.557 1.00 93.62 106 ASP A N 1
ATOM 828 C CA . ASP A 1 106 ? 10.000 6.332 -17.789 1.00 93.62 106 ASP A CA 1
ATOM 829 C C . ASP A 1 106 ? 9.996 4.790 -17.750 1.00 93.62 106 ASP A C 1
ATOM 831 O O . ASP A 1 106 ? 10.856 4.177 -17.109 1.00 93.62 106 ASP A O 1
ATOM 835 N N . GLU A 1 107 ? 9.019 4.163 -18.422 1.00 93.44 107 GLU A N 1
ATOM 836 C CA . GLU A 1 107 ? 8.828 2.718 -18.562 1.00 93.44 107 GLU A CA 1
ATOM 837 C C . GLU A 1 107 ? 8.907 1.995 -17.207 1.00 93.44 107 GLU A C 1
ATOM 839 O O . GLU A 1 107 ? 9.517 0.934 -17.071 1.00 93.44 107 GLU A O 1
ATOM 844 N N . GLU A 1 108 ? 8.297 2.581 -16.171 1.00 95.50 108 GLU A N 1
ATOM 845 C CA . GLU A 1 108 ? 8.393 2.095 -14.789 1.00 95.50 108 GLU A CA 1
ATOM 846 C C . GLU A 1 108 ? 7.871 0.667 -14.615 1.00 95.50 108 GLU A C 1
ATOM 848 O O . GLU A 1 108 ? 8.287 -0.015 -13.680 1.00 95.50 108 GLU A O 1
ATOM 853 N N . ILE A 1 109 ? 7.044 0.183 -15.545 1.00 94.62 109 ILE A N 1
ATOM 854 C CA . ILE A 1 109 ? 6.535 -1.190 -15.574 1.00 94.62 109 ILE A CA 1
ATOM 855 C C . ILE A 1 109 ? 7.650 -2.238 -15.618 1.00 94.62 109 ILE A C 1
ATOM 857 O O . ILE A 1 109 ? 7.492 -3.313 -15.053 1.00 94.62 109 ILE A O 1
ATOM 861 N N . VAL A 1 110 ? 8.822 -1.926 -16.189 1.00 93.88 110 VAL A N 1
ATOM 862 C CA . VAL A 1 110 ? 9.953 -2.874 -16.194 1.00 93.88 110 VAL A CA 1
ATOM 863 C C . VAL A 1 110 ? 10.611 -3.041 -14.823 1.00 93.88 110 VAL A C 1
ATOM 865 O O . VAL A 1 110 ? 11.394 -3.971 -14.637 1.00 93.88 110 VAL A O 1
ATOM 868 N N . LYS A 1 111 ? 10.328 -2.135 -13.876 1.00 94.31 111 LYS A N 1
ATOM 869 C CA . LYS A 1 111 ? 10.814 -2.212 -12.491 1.00 94.31 111 LYS A CA 1
ATOM 870 C C . LYS A 1 111 ? 9.973 -3.181 -11.659 1.00 94.31 111 LYS A C 1
ATOM 872 O O . LYS A 1 111 ? 10.445 -3.629 -10.618 1.00 94.31 111 LYS A O 1
ATOM 877 N N . GLU A 1 112 ? 8.756 -3.488 -12.107 1.00 94.69 112 GLU A N 1
ATOM 878 C CA . GLU A 1 112 ? 7.919 -4.507 -11.490 1.00 94.69 112 GLU A CA 1
ATOM 879 C C . GLU A 1 112 ? 8.424 -5.889 -11.901 1.00 94.69 112 GLU A C 1
ATOM 881 O O . GLU A 1 112 ? 8.671 -6.157 -13.081 1.00 94.69 112 GLU A O 1
ATOM 886 N N . LYS A 1 113 ? 8.620 -6.773 -10.922 1.00 92.88 113 LYS A N 1
ATOM 887 C CA . LYS A 1 113 ? 9.189 -8.101 -11.153 1.00 92.88 113 LYS A CA 1
ATOM 888 C C . LYS A 1 113 ? 8.067 -9.102 -11.428 1.00 92.88 113 LYS A C 1
ATOM 890 O O . LYS A 1 113 ? 7.662 -9.847 -10.545 1.00 92.88 113 LYS A O 1
ATOM 895 N N . LEU A 1 114 ? 7.605 -9.150 -12.677 1.00 92.12 114 LEU A N 1
ATOM 896 C CA . LEU A 1 114 ? 6.511 -10.030 -13.112 1.00 92.12 114 LEU A CA 1
ATOM 897 C C . LEU A 1 114 ? 6.922 -11.510 -13.163 1.00 92.12 114 LEU A C 1
ATOM 899 O O . LEU A 1 114 ? 6.082 -12.397 -13.034 1.00 92.12 114 LEU A O 1
ATOM 903 N N . HIS A 1 115 ? 8.214 -11.791 -13.366 1.00 94.31 115 HIS A N 1
ATOM 904 C CA . HIS A 1 115 ? 8.744 -13.154 -13.405 1.00 94.31 115 HIS A CA 1
ATOM 905 C C . HIS A 1 115 ? 10.181 -13.222 -12.854 1.00 94.31 115 HIS A C 1
ATOM 907 O O . HIS A 1 115 ? 10.985 -12.334 -13.156 1.00 94.31 115 HIS A O 1
ATOM 913 N N . PRO A 1 116 ? 10.582 -14.287 -12.127 1.00 95.69 116 PRO A N 1
ATOM 914 C CA . PRO A 1 116 ? 11.950 -14.435 -11.613 1.00 95.69 116 PRO A CA 1
ATOM 915 C C . PRO A 1 116 ? 13.030 -14.292 -12.697 1.00 95.69 116 PRO A C 1
ATOM 917 O O . PRO A 1 116 ? 14.018 -13.583 -12.511 1.00 95.69 116 PRO A O 1
ATOM 920 N N . MET A 1 117 ? 12.797 -14.871 -13.879 1.00 95.62 117 MET A N 1
ATOM 921 C CA . MET A 1 117 ? 13.727 -14.806 -15.017 1.00 95.62 117 MET A CA 1
ATOM 922 C C . MET A 1 117 ? 13.554 -13.572 -15.916 1.00 95.62 117 MET A C 1
ATOM 924 O O . MET A 1 117 ? 14.183 -13.515 -16.966 1.00 95.62 117 MET A O 1
ATOM 928 N N . GLN A 1 118 ? 12.742 -12.579 -15.533 1.00 95.12 118 GLN A N 1
ATOM 929 C CA . GLN A 1 118 ? 12.500 -11.370 -16.340 1.00 95.12 118 GLN A CA 1
ATOM 930 C C . GLN A 1 118 ? 13.794 -10.687 -16.811 1.00 95.12 118 GLN A C 1
ATOM 932 O O . GLN A 1 118 ? 13.859 -10.220 -17.942 1.00 95.12 118 GLN A O 1
ATOM 937 N N . ASP A 1 119 ? 14.846 -10.710 -15.987 1.00 94.25 119 ASP A N 1
ATOM 938 C CA . ASP A 1 119 ? 16.120 -10.037 -16.284 1.00 94.25 119 ASP A CA 1
ATOM 939 C C . ASP A 1 119 ? 16.941 -10.765 -17.363 1.00 94.25 119 ASP A C 1
ATOM 941 O O . ASP A 1 119 ? 17.912 -10.219 -17.877 1.00 94.25 119 ASP A O 1
ATOM 945 N N . HIS A 1 120 ? 16.542 -11.988 -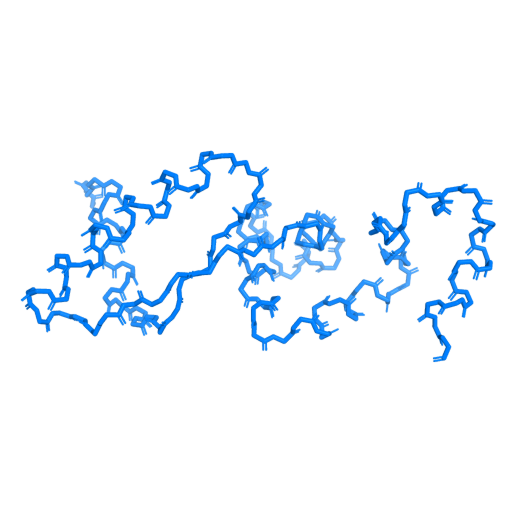17.734 1.00 96.19 120 HIS A N 1
ATOM 946 C CA . HIS A 1 120 ? 17.130 -12.744 -18.843 1.00 96.19 120 HIS A CA 1
ATOM 947 C C . HIS A 1 120 ? 16.463 -12.415 -20.188 1.00 96.19 120 HIS A C 1
ATOM 949 O O . HIS A 1 120 ? 16.943 -12.844 -21.236 1.00 96.19 120 HIS A O 1
ATOM 955 N N . VAL A 1 121 ? 15.354 -11.667 -20.180 1.00 95.38 121 VAL A N 1
ATOM 956 C CA . VAL A 1 121 ? 14.655 -11.244 -21.394 1.00 95.38 121 VAL A CA 1
ATOM 957 C C . VAL A 1 121 ? 15.190 -9.874 -21.817 1.00 95.38 121 VAL A C 1
ATOM 959 O O . VAL A 1 121 ? 15.175 -8.938 -21.015 1.00 95.38 121 VAL A O 1
ATOM 962 N N . PRO A 1 122 ? 15.628 -9.693 -23.079 1.00 95.88 122 PRO A N 1
ATOM 963 C CA . PRO A 1 122 ? 16.038 -8.385 -23.568 1.00 95.88 122 PRO A CA 1
ATOM 964 C C . PRO A 1 122 ? 14.939 -7.341 -23.349 1.00 95.88 122 PRO A C 1
ATOM 966 O O . PRO A 1 122 ? 13.787 -7.553 -23.728 1.00 95.88 122 PRO A O 1
ATOM 969 N N . ARG A 1 123 ? 15.304 -6.174 -22.811 1.00 93.31 123 ARG A N 1
ATOM 970 C CA . ARG A 1 123 ? 14.360 -5.107 -22.430 1.00 93.31 123 ARG A CA 1
ATOM 971 C C . ARG A 1 123 ? 13.333 -4.769 -23.516 1.00 93.31 123 ARG A C 1
ATOM 973 O O . ARG A 1 123 ? 12.152 -4.618 -23.230 1.00 93.31 123 ARG A O 1
ATOM 980 N N . LYS A 1 124 ? 13.773 -4.701 -24.777 1.00 93.44 124 LYS A N 1
ATOM 981 C CA . LYS A 1 124 ? 12.903 -4.435 -25.936 1.00 93.44 124 LYS A CA 1
ATOM 982 C C . LYS A 1 124 ? 11.830 -5.516 -26.131 1.00 93.44 124 LYS A C 1
ATOM 984 O O . LYS A 1 124 ? 10.707 -5.194 -26.501 1.00 93.44 124 LYS A O 1
ATOM 989 N N . GLN A 1 125 ? 12.172 -6.785 -25.902 1.00 94.25 125 GLN A N 1
ATOM 990 C CA . GLN A 1 125 ? 11.220 -7.894 -25.988 1.00 94.25 125 GLN A CA 1
ATOM 991 C C . GLN A 1 125 ? 10.246 -7.877 -24.810 1.00 94.25 125 GLN A C 1
ATOM 993 O O . GLN A 1 125 ? 9.050 -8.040 -25.027 1.00 94.25 125 GLN A O 1
ATOM 998 N N . LEU A 1 126 ? 10.742 -7.606 -23.596 1.00 93.50 126 LEU A N 1
ATOM 999 C CA . LEU A 1 126 ? 9.902 -7.462 -22.407 1.00 93.50 126 LEU A CA 1
ATOM 1000 C C . LEU A 1 126 ? 8.839 -6.374 -22.614 1.00 93.50 126 LEU A C 1
ATOM 1002 O O . LEU A 1 126 ? 7.650 -6.640 -22.476 1.00 93.50 126 LEU A O 1
ATOM 1006 N N . LEU A 1 127 ? 9.257 -5.178 -23.036 1.00 93.38 127 LEU A N 1
ATOM 1007 C CA . LEU A 1 127 ? 8.346 -4.063 -23.310 1.00 93.38 127 LEU A CA 1
ATOM 1008 C C . LEU A 1 127 ? 7.337 -4.387 -24.412 1.00 93.38 127 LEU A C 1
ATOM 1010 O O . LEU A 1 127 ? 6.174 -4.013 -24.296 1.00 93.38 127 LEU A O 1
ATOM 1014 N N . LYS A 1 128 ? 7.756 -5.095 -25.468 1.00 92.50 128 LYS A N 1
ATOM 1015 C CA . LYS A 1 128 ? 6.834 -5.535 -26.520 1.00 92.50 128 LYS A CA 1
ATOM 1016 C C . LYS A 1 128 ? 5.755 -6.470 -25.970 1.00 92.50 128 LYS A C 1
ATOM 1018 O O . LYS A 1 128 ? 4.621 -6.361 -26.406 1.00 92.50 128 LYS A O 1
ATOM 1023 N N . GLY A 1 129 ? 6.100 -7.369 -25.047 1.00 89.94 129 GLY A N 1
ATOM 1024 C CA . GLY A 1 129 ? 5.141 -8.293 -24.436 1.00 89.94 129 GLY A CA 1
ATOM 1025 C C . GLY A 1 129 ? 4.145 -7.616 -23.491 1.00 89.94 129 GLY A C 1
ATOM 1026 O O . GLY A 1 129 ? 3.018 -8.080 -23.371 1.00 89.94 129 GLY A O 1
ATOM 1027 N N . VAL A 1 130 ? 4.546 -6.519 -22.846 1.00 87.44 130 VAL A N 1
ATOM 1028 C CA . VAL A 1 130 ? 3.700 -5.763 -21.906 1.00 87.44 130 VAL A CA 1
ATOM 1029 C C . VAL A 1 130 ? 2.735 -4.805 -22.620 1.00 87.44 130 VAL A C 1
ATOM 1031 O O . VAL A 1 130 ? 1.631 -4.592 -22.135 1.00 87.44 130 VAL A O 1
ATOM 1034 N N . HIS A 1 131 ? 3.131 -4.231 -23.760 1.00 83.00 131 HIS A N 1
ATOM 1035 C CA . HIS A 1 131 ? 2.353 -3.220 -24.492 1.00 83.00 131 HIS A CA 1
ATOM 1036 C C . HIS A 1 131 ? 1.420 -3.772 -25.587 1.00 83.00 131 HIS A C 1
ATOM 1038 O O . HIS A 1 131 ? 0.943 -2.975 -26.393 1.00 83.00 131 HIS A O 1
ATOM 1044 N N . LEU A 1 132 ? 1.236 -5.097 -25.675 1.00 57.00 132 LEU A N 1
ATOM 1045 C CA . LEU A 1 132 ? 0.518 -5.759 -26.778 1.00 57.00 132 LEU A CA 1
ATOM 1046 C C . LEU A 1 132 ? -0.862 -5.157 -27.075 1.00 57.00 132 LEU A C 1
ATOM 1048 O O . LEU A 1 132 ? -1.670 -5.025 -26.130 1.00 57.00 132 LEU A O 1
#

InterPro domains:
  IPR012337 Ribonuclease H-like superfamily [SSF53098] (6-104)
  IPR017072 Transcription elongation factor Spt6 [PTHR10145] (6-130)
  IPR028231 Transcription elongation factor Spt6, YqgF domain [PF14639] (7-103)
  IPR0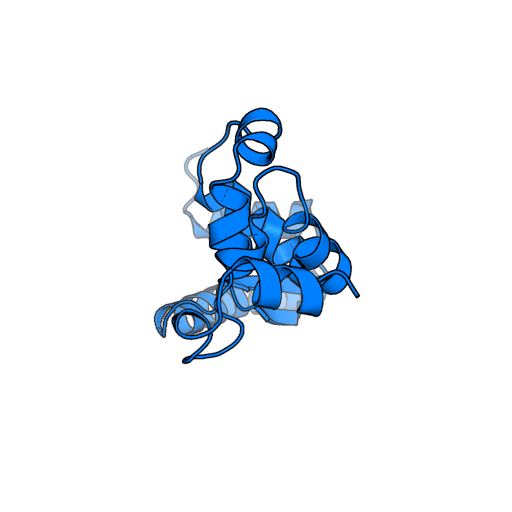37027 YqgF/RNase H-like domain superfamily [G3DSA:3.30.420.140] (2-112)

pLDDT: mean 93.02, std 7.6, range [46.75, 97.62]

Foldseek 3Di:
DPDDPLVVVLVVCLVVQDQEDEFEPPDPVSVVVVVVVQVSQVVCVVVVSHPRHHYDHFYQLLQQLQLPDPVLCVVPVDDSVVSSSVLRVCCVVPVPVSLCVCCDPVNSNLSRPPDPCSVVDPPVVSVVVVVD

Radius of gyration: 18.07 Å; chains: 1; bounding box: 40×32×50 Å

Organism: Daphnia pulex (NCBI:txid6669)

Secondary structure (DSSP, 8-state):
----HHHHHHHHHHHH--SEEEEE-SSTHHHHHHHHHHHHHHHHHHTTSS---EEEEE--HHHHHHTT-HHHHHH--S-HHHHHHHHHHHHHHHHHHHHHTTSSTT-GGGGS-SSGGGGGS-HHHHHHHH--